Protein AF-A0A4C1Z6K6-F1 (afdb_monomer_lite)

pLDDT: mean 93.45, std 7.86, range [45.84, 98.5]

Radius of gyration: 16.09 Å; chains: 1; bounding box: 44×27×39 Å

Sequence (109 aa):
MGRQPDPKQVAGYEGRMINCLDLFETKWLSQGYLFLTGDNITVADLWAACEIEQPRMAGFDATLKYPNIAAWMQRVKAYFNPYYEEGHVIVNKIIKNNEEKQKQAKSKL

InterPro domains:
  IPR004046 Glutathione S-transferase, C-terminal [PF00043] (23-76)
  IPR010987 Glutathione S-transferase, C-terminal-like [PS50405] (1-109)
  IPR036282 Glutathione S-transferase, C-terminal domain superfamily [SSF47616] (3-84)
  IPR051369 Glutathione S-transferase Theta [PTHR43917] (1-106)

Secondary structure (DSSP, 8-state):
-PPPPPHHHHHHHHHHHHHHHHHIIIIIITTS-SBTTBSS--HHHHHHHHHHHGGGGGT--GGGT-HHHHHHHHHHHHHHTTHHHHHHHHHHHHHHHHHHHHHHHHTT-

Foldseek 3Di:
DDDDDDPVVVVVVVVVVVVVLVCCLVPQQVPPALARVHVDDDVVLVVVLVVQLQCVLVVDHSVVPRVSNVSSNVVSDVVPPPVSVVVCVVSVVSNVVVVVVVVVVVVVD

Organism: Eumeta variegata (NCBI:txid151549)

Structure (mmCIF, N/CA/C/O backbone):
data_AF-A0A4C1Z6K6-F1
#
_entry.id   AF-A0A4C1Z6K6-F1
#
loop_
_atom_site.group_PDB
_atom_site.id
_atom_site.type_symbol
_atom_site.label_atom_id
_atom_site.label_alt_id
_atom_site.label_comp_id
_atom_site.label_asym_id
_atom_site.label_entity_id
_atom_site.label_seq_id
_atom_site.pdbx_PDB_ins_code
_atom_site.Cartn_x
_atom_site.Cartn_y
_atom_site.Cartn_z
_atom_site.occupancy
_atom_site.B_iso_or_equiv
_atom_site.auth_seq_id
_atom_site.auth_comp_id
_atom_site.auth_asym_id
_atom_site.auth_atom_id
_atom_site.pdbx_PDB_model_num
ATOM 1 N N . MET A 1 1 ? -11.537 -16.466 24.463 1.00 45.84 1 MET A N 1
ATOM 2 C CA . MET A 1 1 ? -12.375 -15.314 24.056 1.00 45.84 1 MET A CA 1
ATOM 3 C C . MET A 1 1 ? -11.465 -14.132 23.774 1.00 45.84 1 MET A C 1
ATOM 5 O O . MET A 1 1 ? -10.551 -13.906 24.559 1.00 45.84 1 MET A O 1
ATOM 9 N N . GLY A 1 2 ? -11.666 -13.428 22.656 1.00 74.50 2 GLY A N 1
ATOM 10 C CA . GLY A 1 2 ? -10.900 -12.219 22.340 1.00 74.50 2 GLY A CA 1
ATOM 11 C C . GLY A 1 2 ? -11.268 -11.086 23.298 1.00 74.50 2 GLY A C 1
ATOM 12 O O . GLY A 1 2 ? -12.449 -10.879 23.574 1.00 74.50 2 GLY A O 1
ATOM 13 N N . ARG A 1 3 ? -10.268 -10.389 23.844 1.00 83.62 3 ARG A N 1
ATOM 14 C CA . ARG A 1 3 ? -10.486 -9.156 24.613 1.00 83.62 3 ARG A CA 1
ATOM 15 C C . ARG A 1 3 ? -10.725 -8.006 23.641 1.00 83.62 3 ARG A C 1
ATOM 17 O O . ARG A 1 3 ? -10.101 -7.973 22.583 1.00 83.62 3 ARG A O 1
ATOM 24 N N . GLN A 1 4 ? -11.609 -7.079 24.007 1.00 85.38 4 GLN A N 1
ATOM 25 C CA . GLN A 1 4 ? -11.775 -5.853 23.232 1.00 85.38 4 GLN A CA 1
ATOM 26 C C . GLN A 1 4 ? -10.464 -5.051 23.269 1.00 85.38 4 GLN A C 1
ATOM 28 O O . GLN A 1 4 ? -9.859 -4.956 24.343 1.00 85.38 4 GLN A O 1
ATOM 33 N N . PRO A 1 5 ? -10.002 -4.512 22.129 1.00 85.50 5 PRO A N 1
ATOM 34 C CA . PRO A 1 5 ? -8.814 -3.674 22.100 1.00 85.50 5 PRO A CA 1
ATOM 35 C C . PRO A 1 5 ? -9.009 -2.416 22.952 1.00 85.50 5 PRO A C 1
ATOM 37 O O . PRO A 1 5 ? -10.093 -1.836 22.981 1.00 85.50 5 PRO A O 1
ATOM 40 N N . ASP A 1 6 ? -7.946 -1.972 23.618 1.00 93.44 6 ASP A N 1
ATOM 41 C CA . ASP A 1 6 ? -7.920 -0.674 24.293 1.00 93.44 6 ASP A CA 1
ATOM 42 C C . ASP A 1 6 ? -8.063 0.456 23.250 1.00 93.44 6 ASP A C 1
ATOM 44 O O . ASP A 1 6 ? -7.220 0.544 22.347 1.00 93.44 6 ASP A O 1
ATOM 48 N N . PRO A 1 7 ? -9.076 1.341 23.359 1.00 94.12 7 PRO A N 1
ATOM 49 C CA . PRO A 1 7 ? -9.298 2.421 22.398 1.00 94.12 7 PRO A CA 1
ATOM 50 C C . PRO A 1 7 ? -8.070 3.307 22.171 1.00 94.12 7 PRO A C 1
ATOM 52 O O . PRO A 1 7 ? -7.811 3.729 21.044 1.00 94.12 7 PRO A O 1
ATOM 55 N N . LYS A 1 8 ? -7.269 3.554 23.218 1.00 94.94 8 LYS A N 1
ATOM 56 C CA . LYS A 1 8 ? -6.054 4.370 23.103 1.00 94.94 8 LYS A CA 1
ATOM 57 C C . LYS A 1 8 ? -5.005 3.690 22.223 1.00 94.94 8 LYS A C 1
ATOM 59 O O . LYS A 1 8 ? -4.303 4.360 21.467 1.00 94.94 8 LYS A O 1
ATOM 64 N N . GLN A 1 9 ? -4.899 2.366 22.310 1.00 94.56 9 GLN A N 1
ATOM 65 C CA . GLN A 1 9 ? -3.978 1.595 21.479 1.00 94.56 9 GLN A CA 1
ATOM 66 C C . GLN A 1 9 ? -4.453 1.555 20.029 1.00 94.56 9 GLN A C 1
ATOM 68 O O . GLN A 1 9 ? -3.633 1.768 19.140 1.00 94.56 9 GLN A O 1
ATOM 73 N N . VAL A 1 10 ? -5.756 1.359 19.789 1.00 94.62 10 VAL A N 1
ATOM 74 C CA . VAL A 1 10 ? -6.340 1.387 18.435 1.00 94.62 10 VAL A CA 1
ATOM 75 C C . VAL A 1 10 ? -6.045 2.716 17.747 1.00 94.62 10 VAL A C 1
ATOM 77 O O . VAL A 1 10 ? -5.459 2.709 16.668 1.00 94.62 10 VAL A O 1
ATOM 80 N N . ALA A 1 11 ? -6.330 3.842 18.408 1.00 95.56 11 ALA A N 1
ATOM 81 C CA . ALA A 1 11 ? -6.018 5.169 17.878 1.00 95.56 11 ALA A CA 1
ATOM 82 C C . ALA A 1 11 ? -4.513 5.349 17.595 1.00 95.56 11 ALA A C 1
ATOM 84 O O . ALA A 1 11 ? -4.123 5.932 16.585 1.00 95.56 11 ALA A O 1
ATOM 85 N N . GLY A 1 12 ? -3.645 4.807 18.458 1.00 97.38 12 GLY A N 1
ATOM 86 C CA . GLY A 1 12 ? -2.198 4.821 18.237 1.00 97.38 12 GLY A CA 1
ATOM 87 C C . GLY A 1 12 ? -1.743 3.981 17.035 1.00 97.38 12 GLY A C 1
ATOM 88 O O . GLY A 1 12 ? -0.827 4.387 16.318 1.00 97.38 12 GLY A O 1
ATOM 89 N N . TYR A 1 13 ? -2.354 2.817 16.797 1.00 95.88 13 TYR A N 1
ATOM 90 C CA . TYR A 1 13 ? -2.083 1.993 15.613 1.00 95.88 13 TYR A CA 1
ATOM 91 C C . TYR A 1 13 ? -2.582 2.660 14.335 1.00 95.88 13 TYR A C 1
ATOM 93 O O . TYR A 1 13 ? -1.836 2.713 13.361 1.00 95.88 13 TYR A O 1
ATOM 101 N N . GLU A 1 14 ? -3.789 3.218 14.364 1.00 96.06 14 GLU A N 1
ATOM 102 C CA . GLU A 1 14 ? -4.367 3.945 13.237 1.00 96.06 14 GLU A CA 1
ATOM 103 C C . GLU A 1 14 ? -3.500 5.146 12.846 1.00 96.06 14 GLU A C 1
ATOM 105 O O . GLU A 1 14 ? -3.140 5.287 11.680 1.00 96.06 14 GLU A O 1
ATOM 110 N N . GLY A 1 15 ? -3.057 5.953 13.817 1.00 97.62 15 GLY A N 1
ATOM 111 C CA . GLY A 1 15 ? -2.164 7.082 13.548 1.00 97.62 15 GLY A CA 1
ATOM 112 C C . GLY A 1 15 ? -0.842 6.660 12.897 1.00 97.62 15 GLY A C 1
ATOM 113 O O . GLY A 1 15 ? -0.382 7.300 11.953 1.00 97.62 15 GLY A O 1
ATOM 114 N N . ARG A 1 16 ? -0.239 5.549 13.343 1.00 97.75 16 ARG A N 1
ATOM 115 C CA . ARG A 1 16 ? 0.974 5.005 12.705 1.00 97.75 16 ARG A CA 1
ATOM 116 C C . ARG A 1 16 ? 0.709 4.513 11.286 1.00 97.75 16 ARG A C 1
ATOM 118 O O . ARG A 1 16 ? 1.509 4.800 10.404 1.00 97.75 16 ARG A O 1
ATOM 125 N N . MET A 1 17 ? -0.399 3.808 11.072 1.00 97.44 17 MET A N 1
ATOM 126 C CA . MET A 1 17 ? -0.806 3.335 9.750 1.00 97.44 17 MET A CA 1
ATOM 127 C C . MET A 1 17 ? -0.990 4.510 8.783 1.00 97.44 17 MET A C 1
ATOM 129 O O . MET A 1 17 ? -0.427 4.488 7.693 1.00 97.44 17 MET A O 1
ATOM 133 N N . ILE A 1 18 ? -1.701 5.562 9.198 1.00 97.81 18 ILE A N 1
ATOM 134 C CA . ILE A 1 18 ? -1.903 6.773 8.392 1.00 97.81 18 ILE A CA 1
ATOM 135 C C . ILE A 1 18 ? -0.563 7.433 8.056 1.00 97.81 18 ILE A C 1
ATOM 137 O O . ILE A 1 18 ? -0.314 7.719 6.890 1.00 97.81 18 ILE A O 1
ATOM 141 N N . ASN A 1 19 ? 0.337 7.593 9.032 1.00 98.25 19 ASN A N 1
ATOM 142 C CA . ASN A 1 19 ? 1.667 8.157 8.779 1.00 98.25 19 ASN A CA 1
ATOM 143 C C . ASN A 1 19 ? 2.475 7.314 7.774 1.00 98.25 19 ASN A C 1
ATOM 145 O O . ASN A 1 19 ? 3.169 7.864 6.919 1.00 98.25 19 ASN A O 1
ATOM 149 N N . CYS A 1 20 ? 2.392 5.982 7.853 1.00 97.94 20 CYS A N 1
ATOM 150 C CA . CYS A 1 20 ? 3.028 5.092 6.882 1.00 97.94 20 CYS A CA 1
ATOM 151 C C . CYS A 1 20 ? 2.440 5.271 5.478 1.00 97.94 20 CYS A C 1
ATOM 153 O O . CYS A 1 20 ? 3.206 5.349 4.521 1.00 97.94 20 CYS A O 1
ATOM 155 N N . LEU A 1 21 ? 1.116 5.382 5.350 1.00 98.12 21 LEU A N 1
ATOM 156 C CA . LEU A 1 21 ? 0.446 5.613 4.066 1.00 98.12 21 LEU A CA 1
ATOM 157 C C . LEU A 1 21 ? 0.781 6.989 3.483 1.00 98.12 21 LEU A C 1
ATOM 159 O O . LEU A 1 21 ? 1.034 7.086 2.287 1.00 98.12 21 LEU A O 1
ATOM 163 N N . ASP A 1 22 ? 0.868 8.030 4.315 1.00 98.25 22 ASP A N 1
ATOM 164 C CA . ASP A 1 22 ? 1.289 9.367 3.887 1.00 98.25 22 ASP A CA 1
ATOM 165 C C . ASP A 1 22 ? 2.718 9.334 3.313 1.00 98.25 22 ASP A C 1
ATOM 167 O O . ASP A 1 22 ? 2.991 9.915 2.259 1.00 98.25 22 ASP A O 1
ATOM 171 N N . LEU A 1 23 ? 3.643 8.620 3.965 1.00 98.00 23 LEU A N 1
ATOM 172 C CA . LEU A 1 23 ? 5.002 8.424 3.449 1.00 98.00 23 LEU A CA 1
ATOM 173 C C . LEU A 1 23 ? 5.015 7.568 2.181 1.00 98.00 23 LEU A C 1
ATOM 175 O O . LEU A 1 23 ? 5.757 7.871 1.251 1.00 98.00 23 LEU A O 1
ATOM 179 N N . PHE A 1 24 ? 4.207 6.514 2.124 1.00 98.00 24 PHE A N 1
ATOM 180 C CA . PHE A 1 24 ? 4.103 5.645 0.956 1.00 98.00 24 PHE A CA 1
ATOM 181 C C . PHE A 1 24 ? 3.611 6.414 -0.276 1.00 98.00 24 PHE A C 1
ATOM 183 O O . PHE A 1 24 ? 4.269 6.406 -1.316 1.00 98.00 24 PHE A O 1
ATOM 190 N N . GLU A 1 25 ? 2.540 7.188 -0.122 1.00 97.81 25 GLU A N 1
ATOM 191 C CA . GLU A 1 25 ? 2.010 8.081 -1.151 1.00 97.81 25 GLU A CA 1
ATOM 192 C C . GLU A 1 25 ? 3.066 9.101 -1.601 1.00 97.81 25 GLU A C 1
ATOM 194 O O . GLU A 1 25 ? 3.367 9.212 -2.787 1.00 97.81 25 GLU A O 1
ATOM 199 N N . THR A 1 26 ? 3.651 9.846 -0.657 1.00 96.94 26 THR A N 1
ATOM 200 C CA . THR A 1 26 ? 4.432 11.054 -0.976 1.00 96.94 26 THR A CA 1
ATOM 201 C C . THR A 1 26 ? 5.913 10.815 -1.237 1.00 96.94 26 THR A C 1
ATOM 203 O O . THR A 1 26 ? 6.557 11.654 -1.867 1.00 96.94 26 THR A O 1
ATOM 206 N N . LYS A 1 27 ? 6.488 9.720 -0.732 1.00 96.25 27 LYS A N 1
ATOM 207 C CA . LYS A 1 27 ? 7.923 9.422 -0.857 1.00 96.25 27 LYS A CA 1
ATOM 208 C C . LYS A 1 27 ? 8.208 8.231 -1.748 1.00 96.25 27 LYS A C 1
ATOM 210 O O . LYS A 1 27 ? 9.245 8.252 -2.399 1.00 96.25 27 LYS A O 1
ATOM 215 N N . TRP A 1 28 ? 7.330 7.235 -1.797 1.00 96.00 28 TRP A N 1
ATOM 216 C CA . TRP A 1 28 ? 7.567 6.044 -2.611 1.00 96.00 28 TRP A CA 1
ATOM 217 C C . TRP A 1 28 ? 6.885 6.148 -3.972 1.00 96.00 28 TRP A C 1
ATOM 219 O O . TRP A 1 28 ? 7.537 5.948 -4.991 1.00 96.00 28 TRP A O 1
ATOM 229 N N . LEU A 1 29 ? 5.609 6.538 -4.007 1.00 97.06 29 LEU A N 1
ATOM 230 C CA . LEU A 1 29 ? 4.835 6.563 -5.251 1.00 97.06 29 LEU A CA 1
ATOM 231 C C . LEU A 1 29 ? 4.889 7.901 -6.007 1.00 97.06 29 LEU A C 1
ATOM 233 O O . LEU A 1 29 ? 4.751 7.914 -7.227 1.00 97.06 29 LEU A O 1
ATOM 237 N N . SER A 1 30 ? 5.173 9.022 -5.338 1.00 93.81 30 SER A N 1
ATOM 238 C CA . SER A 1 30 ? 5.332 10.342 -5.985 1.00 93.81 30 SER A CA 1
ATOM 239 C C . SER A 1 30 ? 6.689 10.566 -6.677 1.00 93.81 30 SER A C 1
ATOM 241 O O . SER A 1 30 ? 7.102 11.708 -6.864 1.00 93.81 30 SER A O 1
ATOM 243 N N . GLN A 1 31 ? 7.408 9.505 -7.051 1.00 91.56 31 GLN A N 1
ATOM 244 C CA . GLN A 1 31 ? 8.732 9.603 -7.690 1.00 91.56 31 GLN A CA 1
ATOM 245 C C . GLN A 1 31 ? 8.674 9.675 -9.227 1.00 91.56 31 GLN A C 1
ATOM 247 O O . GLN A 1 31 ? 9.708 9.781 -9.876 1.00 91.56 31 GLN A O 1
ATOM 252 N N . GLY A 1 32 ? 7.474 9.624 -9.818 1.00 92.00 32 GLY A N 1
ATOM 253 C CA . GLY A 1 32 ? 7.278 9.660 -11.274 1.00 92.00 32 GLY A CA 1
ATOM 254 C C . GLY A 1 32 ? 7.428 8.305 -11.974 1.00 92.00 32 GLY A C 1
ATOM 255 O O . GLY A 1 32 ? 7.299 8.246 -13.192 1.00 92.00 32 GLY A O 1
ATOM 256 N N . TYR A 1 33 ? 7.653 7.232 -11.213 1.00 95.50 33 TYR A N 1
ATOM 257 C CA . TYR A 1 33 ? 7.721 5.861 -11.715 1.00 95.50 33 TYR A CA 1
ATOM 258 C C . TYR A 1 33 ? 6.363 5.157 -11.662 1.00 95.50 33 TYR A C 1
ATOM 260 O O . TYR A 1 33 ? 5.476 5.520 -10.884 1.00 95.50 33 TYR A O 1
ATOM 268 N N . LEU A 1 34 ? 6.206 4.105 -12.466 1.00 96.81 34 LEU A N 1
ATOM 269 C CA . LEU A 1 34 ? 4.978 3.302 -12.471 1.00 96.81 34 LEU A CA 1
ATOM 270 C C . LEU A 1 34 ? 4.820 2.410 -11.222 1.00 96.81 34 LEU A C 1
ATOM 272 O O . LEU A 1 34 ? 3.680 2.192 -10.788 1.00 96.81 34 LEU A O 1
ATOM 276 N N . PHE A 1 35 ? 5.928 1.919 -10.657 1.00 98.19 35 PHE A N 1
ATOM 277 C CA . PHE A 1 35 ? 6.004 0.977 -9.530 1.00 98.19 35 PHE A CA 1
ATOM 278 C C . PHE A 1 35 ? 7.005 1.446 -8.461 1.00 98.19 35 PHE A C 1
ATOM 280 O O . PHE A 1 35 ? 7.683 2.461 -8.625 1.00 98.19 35 PHE A O 1
ATOM 287 N N . LEU A 1 36 ? 7.105 0.717 -7.344 1.00 97.06 36 LEU A N 1
ATOM 288 C CA . LEU A 1 36 ? 7.867 1.154 -6.166 1.00 97.06 36 LEU A CA 1
ATOM 289 C C . LEU A 1 36 ? 9.361 1.354 -6.413 1.00 97.06 36 LEU A C 1
ATOM 291 O O . LEU A 1 36 ? 9.980 2.210 -5.785 1.00 97.06 36 LEU A O 1
ATOM 295 N N . THR A 1 37 ? 9.948 0.550 -7.294 1.00 95.69 37 THR A N 1
ATOM 296 C CA . THR A 1 37 ? 11.396 0.546 -7.544 1.00 95.69 37 THR A CA 1
ATOM 297 C C . THR A 1 37 ? 11.751 0.973 -8.968 1.00 95.69 37 THR A C 1
ATOM 299 O O . THR A 1 37 ? 12.853 0.681 -9.430 1.00 95.69 37 THR A O 1
ATOM 302 N N . GLY A 1 38 ? 10.830 1.624 -9.685 1.00 96.31 38 GLY A N 1
ATOM 303 C CA . GLY A 1 38 ? 11.004 2.047 -11.078 1.00 96.31 38 GLY A CA 1
ATOM 304 C C . GLY A 1 38 ? 9.807 1.681 -11.954 1.00 96.31 38 GLY A C 1
ATOM 305 O O . GLY A 1 38 ? 8.712 1.432 -11.460 1.00 96.31 38 GLY A O 1
ATOM 306 N N . ASP A 1 39 ? 10.008 1.629 -13.269 1.00 97.38 39 ASP A N 1
ATOM 307 C CA . ASP A 1 39 ? 8.916 1.356 -14.220 1.00 97.38 39 ASP A CA 1
ATOM 308 C C . ASP A 1 39 ? 8.625 -0.133 -14.430 1.00 97.38 39 ASP A C 1
ATOM 310 O O . ASP A 1 39 ? 7.632 -0.491 -15.062 1.00 97.38 39 ASP A O 1
ATOM 314 N N . ASN A 1 40 ? 9.455 -1.005 -13.857 1.00 97.44 40 ASN A N 1
ATOM 315 C CA . ASN A 1 40 ? 9.243 -2.446 -13.859 1.00 97.44 40 ASN A CA 1
ATOM 316 C C . ASN A 1 40 ? 8.709 -2.905 -12.505 1.00 97.44 40 ASN A C 1
ATOM 318 O O . ASN A 1 40 ? 9.242 -2.532 -11.459 1.00 97.44 40 ASN A O 1
ATOM 322 N N . ILE A 1 41 ? 7.690 -3.757 -12.547 1.00 98.06 41 ILE A N 1
ATOM 323 C CA . ILE A 1 41 ? 7.090 -4.335 -11.351 1.00 98.06 41 ILE A CA 1
ATOM 324 C C . ILE A 1 41 ? 8.033 -5.343 -10.691 1.00 98.06 41 ILE A C 1
ATOM 326 O O . ILE A 1 41 ? 8.738 -6.099 -11.365 1.00 98.06 41 ILE A O 1
ATOM 330 N N . THR A 1 42 ? 8.027 -5.382 -9.361 1.00 98.06 42 THR A N 1
ATOM 331 C CA . THR A 1 42 ? 8.832 -6.319 -8.572 1.00 98.06 42 THR A CA 1
ATOM 332 C C . THR A 1 42 ? 8.006 -6.990 -7.478 1.00 98.06 42 THR A C 1
ATOM 334 O O . THR A 1 42 ? 6.834 -6.680 -7.260 1.00 98.06 42 THR A O 1
ATOM 337 N N . VAL A 1 43 ? 8.627 -7.914 -6.737 1.00 97.19 43 VAL A N 1
ATOM 338 C CA . VAL A 1 43 ? 7.985 -8.542 -5.570 1.00 97.19 43 VAL A CA 1
ATOM 339 C C . VAL A 1 43 ? 7.651 -7.522 -4.475 1.00 97.19 43 VAL A C 1
ATOM 341 O O . VAL A 1 43 ? 6.727 -7.752 -3.700 1.00 97.19 43 VAL A O 1
ATOM 344 N N . ALA A 1 44 ? 8.367 -6.389 -4.428 1.00 97.94 44 ALA A N 1
ATOM 345 C CA . ALA A 1 44 ? 8.102 -5.325 -3.466 1.00 97.94 44 ALA A CA 1
ATOM 346 C C . ALA A 1 44 ? 6.697 -4.743 -3.663 1.00 97.94 44 ALA A C 1
ATOM 348 O O . ALA A 1 44 ? 6.005 -4.470 -2.683 1.00 97.94 44 ALA A O 1
ATOM 349 N N . ASP A 1 45 ? 6.253 -4.618 -4.918 1.00 98.44 45 ASP A N 1
ATOM 350 C CA . ASP A 1 45 ? 4.920 -4.120 -5.240 1.00 98.44 45 ASP A CA 1
ATOM 351 C C . ASP A 1 45 ? 3.827 -5.071 -4.751 1.00 98.44 45 ASP A C 1
ATOM 353 O O . ASP A 1 45 ? 2.847 -4.640 -4.146 1.00 98.44 45 ASP A O 1
ATOM 357 N N . LEU A 1 46 ? 4.025 -6.376 -4.961 1.00 97.94 46 LEU A N 1
ATOM 358 C CA . LEU A 1 46 ? 3.088 -7.398 -4.506 1.00 97.94 46 LEU A CA 1
ATOM 359 C C . LEU A 1 46 ? 2.956 -7.395 -2.979 1.00 97.94 46 LEU A C 1
ATOM 361 O O . LEU A 1 46 ? 1.841 -7.381 -2.462 1.00 97.94 46 LEU A O 1
ATOM 365 N N . TRP A 1 47 ? 4.077 -7.381 -2.253 1.00 97.06 47 TRP A N 1
ATOM 366 C CA . TRP A 1 47 ? 4.063 -7.383 -0.789 1.00 97.06 47 TRP A CA 1
ATOM 367 C C . TRP A 1 47 ? 3.405 -6.132 -0.221 1.00 97.06 47 TRP A C 1
ATOM 369 O O . TRP A 1 47 ? 2.520 -6.242 0.624 1.00 97.06 47 TRP A O 1
ATOM 379 N N . ALA A 1 48 ? 3.779 -4.953 -0.718 1.00 97.56 48 ALA A N 1
ATOM 380 C CA . ALA A 1 48 ? 3.180 -3.706 -0.262 1.00 97.56 48 ALA A CA 1
ATOM 381 C C . ALA A 1 48 ? 1.669 -3.660 -0.543 1.00 97.56 48 ALA A C 1
ATOM 383 O O . ALA A 1 48 ? 0.902 -3.174 0.287 1.00 97.56 48 ALA A O 1
ATOM 384 N N . ALA A 1 49 ? 1.225 -4.194 -1.686 1.00 97.62 49 ALA A N 1
ATOM 385 C CA . ALA A 1 49 ? -0.189 -4.216 -2.033 1.00 97.62 49 ALA A CA 1
ATOM 386 C C . ALA A 1 49 ? -0.983 -5.098 -1.062 1.00 97.62 49 ALA A C 1
ATOM 388 O O . ALA A 1 49 ? -2.036 -4.678 -0.589 1.00 97.62 49 ALA A O 1
ATOM 389 N N . CYS A 1 50 ? -0.456 -6.271 -0.699 1.00 96.50 50 CYS A N 1
ATOM 390 C CA . CYS A 1 50 ? -1.073 -7.142 0.304 1.00 96.50 50 CYS A CA 1
ATOM 391 C C . CYS A 1 50 ? -1.220 -6.452 1.671 1.00 96.50 50 CYS A C 1
ATOM 393 O O . CYS A 1 50 ? -2.247 -6.614 2.328 1.00 96.50 50 CYS A O 1
ATOM 395 N N . GLU A 1 51 ? -0.228 -5.667 2.102 1.00 96.06 51 GLU A N 1
ATOM 396 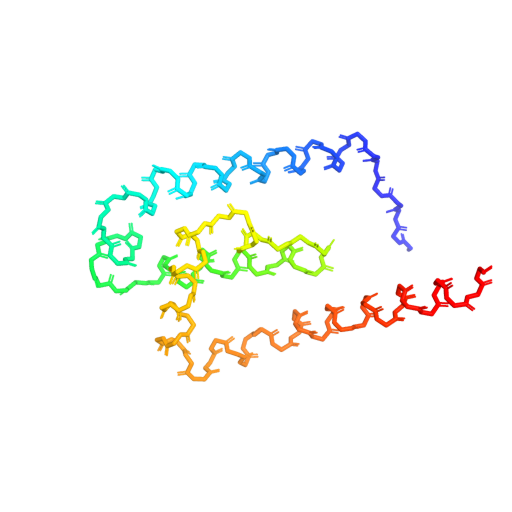C CA . GLU A 1 51 ? -0.304 -4.919 3.367 1.00 96.06 51 GLU A CA 1
ATOM 397 C C . GLU A 1 51 ? -1.378 -3.819 3.330 1.00 96.06 51 GLU A C 1
ATOM 399 O O . GLU A 1 51 ? -2.052 -3.580 4.330 1.00 96.06 51 GLU A O 1
ATOM 404 N N . ILE A 1 52 ? -1.599 -3.182 2.175 1.00 96.25 52 ILE A N 1
ATOM 405 C CA . ILE A 1 52 ? -2.637 -2.150 1.996 1.00 96.25 52 ILE A CA 1
ATOM 406 C C . ILE A 1 52 ? -4.046 -2.757 1.882 1.00 96.25 52 ILE A C 1
ATOM 408 O O . ILE A 1 52 ? -5.027 -2.121 2.272 1.00 96.25 52 ILE A O 1
ATOM 412 N N . GLU A 1 53 ? -4.171 -3.991 1.395 1.00 94.56 53 GLU A N 1
ATOM 413 C CA . GLU A 1 53 ? -5.450 -4.706 1.312 1.00 94.56 53 GLU A CA 1
ATOM 414 C C . GLU A 1 53 ? -5.999 -5.112 2.688 1.00 94.56 53 GLU A C 1
ATOM 416 O O . GLU A 1 53 ? -7.209 -5.066 2.918 1.00 94.56 53 GLU A O 1
ATOM 421 N N . GLN A 1 54 ? -5.136 -5.495 3.633 1.00 93.25 54 GLN A N 1
ATOM 422 C CA . GLN A 1 54 ? -5.564 -6.032 4.930 1.00 93.25 54 GLN A CA 1
ATOM 423 C C . GLN A 1 54 ? -6.421 -5.059 5.772 1.00 93.25 54 GLN A C 1
ATOM 425 O O . GLN A 1 54 ? -7.454 -5.500 6.294 1.00 93.25 54 GLN A O 1
ATOM 430 N N . PRO A 1 55 ? -6.090 -3.752 5.891 1.00 94.31 55 PRO A N 1
ATOM 431 C CA . PRO A 1 55 ? -6.922 -2.773 6.596 1.00 94.31 55 PRO A CA 1
ATOM 432 C C . PRO A 1 55 ? -8.366 -2.663 6.092 1.00 94.31 55 PRO A C 1
ATOM 434 O O . PRO A 1 55 ? -9.251 -2.300 6.874 1.00 94.31 55 PRO A O 1
ATOM 437 N N . ARG A 1 56 ? -8.661 -3.057 4.843 1.00 94.31 56 ARG A N 1
ATOM 438 C CA . ARG A 1 56 ? -10.041 -3.071 4.322 1.00 94.31 56 ARG A CA 1
ATOM 439 C C . ARG A 1 56 ? -10.951 -3.982 5.137 1.00 94.31 56 ARG A C 1
ATOM 441 O O . ARG A 1 56 ? -12.129 -3.675 5.299 1.00 94.31 56 ARG A O 1
ATOM 448 N N . MET A 1 57 ? -10.420 -5.058 5.726 1.00 91.50 57 MET A N 1
ATOM 449 C CA . MET A 1 57 ? -11.183 -5.929 6.633 1.00 91.50 57 MET A CA 1
ATOM 450 C C . MET A 1 57 ? -11.715 -5.184 7.864 1.00 91.50 57 MET A C 1
ATOM 452 O O . MET A 1 57 ? -12.749 -5.571 8.411 1.00 91.50 57 MET A O 1
ATOM 456 N N . ALA A 1 58 ? -11.032 -4.115 8.283 1.00 90.94 58 ALA A N 1
ATOM 457 C CA . ALA A 1 58 ? -11.442 -3.221 9.362 1.00 90.94 58 ALA A CA 1
ATOM 458 C C . ALA A 1 58 ? -12.252 -2.004 8.865 1.00 90.94 58 ALA A C 1
ATOM 460 O O . ALA A 1 58 ? -12.573 -1.123 9.656 1.00 90.94 58 ALA A O 1
ATOM 461 N N . GLY A 1 59 ? -12.606 -1.957 7.576 1.00 91.38 59 GLY A N 1
ATOM 462 C CA . GLY A 1 59 ? -13.342 -0.850 6.964 1.00 91.38 59 GLY A CA 1
ATOM 463 C C . GLY A 1 59 ? -12.474 0.348 6.577 1.00 91.38 59 GLY A C 1
ATOM 464 O O . GLY A 1 59 ? -13.019 1.408 6.284 1.00 91.38 59 GLY A O 1
ATOM 465 N N . PHE A 1 60 ? -11.146 0.201 6.572 1.00 94.38 60 PHE A N 1
ATOM 466 C CA . PHE A 1 60 ? -10.232 1.251 6.136 1.00 94.38 60 PHE A CA 1
ATOM 467 C C . PHE A 1 60 ? -9.785 1.004 4.693 1.00 94.38 60 PHE A C 1
ATOM 469 O O . PHE A 1 60 ? -9.074 0.041 4.415 1.00 94.38 60 PHE A O 1
ATOM 476 N N . ASP A 1 61 ? -10.179 1.887 3.776 1.00 95.12 61 ASP A N 1
ATOM 477 C CA . ASP A 1 61 ? -9.760 1.839 2.374 1.00 95.12 61 ASP A CA 1
ATOM 478 C C . ASP A 1 61 ? -8.839 3.022 2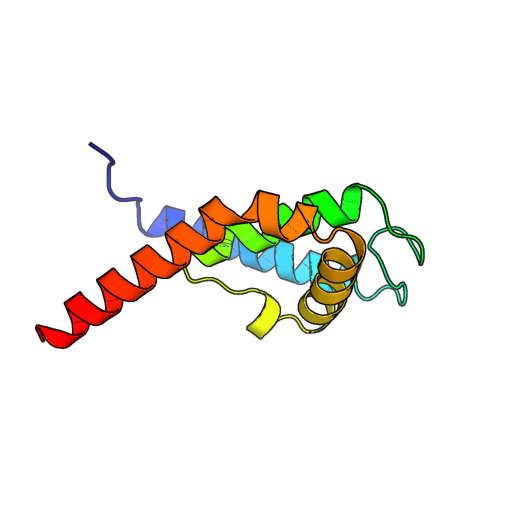.050 1.00 95.12 61 ASP A C 1
ATOM 480 O O . ASP A 1 61 ? -9.276 4.169 1.930 1.00 95.12 61 ASP A O 1
ATOM 484 N N . ALA A 1 62 ? -7.545 2.728 1.894 1.00 96.12 62 ALA A N 1
ATOM 485 C CA . ALA A 1 62 ? -6.535 3.723 1.551 1.00 96.12 62 ALA A CA 1
ATOM 486 C C . ALA A 1 62 ? -6.793 4.376 0.180 1.00 96.12 62 ALA A C 1
ATOM 488 O O . ALA A 1 62 ? -6.483 5.553 -0.015 1.00 96.12 62 ALA A O 1
ATOM 489 N N . THR A 1 63 ? -7.396 3.654 -0.767 1.00 96.50 63 THR A N 1
ATOM 490 C CA . THR A 1 63 ? -7.583 4.138 -2.144 1.00 96.50 63 THR A CA 1
ATOM 491 C C . THR A 1 63 ? -8.551 5.319 -2.234 1.00 96.50 63 THR A C 1
ATOM 493 O O . THR A 1 63 ? -8.497 6.081 -3.195 1.00 96.50 63 THR A O 1
ATOM 496 N N . LEU A 1 64 ? -9.384 5.528 -1.208 1.00 96.31 64 LEU A N 1
ATOM 497 C CA . LEU A 1 64 ? -10.308 6.661 -1.127 1.00 96.31 64 LEU A CA 1
ATOM 498 C C . LEU A 1 64 ? -9.609 7.994 -0.826 1.00 96.31 64 LEU A C 1
ATOM 500 O O . LEU A 1 64 ? -10.138 9.050 -1.167 1.00 96.31 64 LEU A O 1
ATOM 504 N N . LYS A 1 65 ? -8.445 7.958 -0.166 1.00 96.88 65 LYS A N 1
ATOM 505 C CA . LYS A 1 65 ? -7.699 9.157 0.256 1.00 96.88 65 LYS A CA 1
ATOM 506 C C . LYS A 1 65 ? -6.433 9.387 -0.571 1.00 96.88 65 LYS A C 1
ATOM 508 O O . LYS A 1 65 ? -6.027 10.533 -0.743 1.00 96.88 65 LYS A O 1
ATOM 513 N N . TYR A 1 66 ? -5.811 8.317 -1.057 1.00 97.81 66 TYR A N 1
ATOM 514 C CA . TYR A 1 66 ? -4.465 8.343 -1.621 1.00 97.81 66 TYR A CA 1
ATOM 515 C C . TYR A 1 66 ? -4.484 8.006 -3.124 1.00 97.81 66 TYR A C 1
ATOM 517 O O . TYR A 1 66 ? -4.540 6.826 -3.486 1.00 97.81 66 TYR A O 1
ATOM 525 N N . PRO A 1 67 ? -4.491 9.013 -4.020 1.00 97.31 67 PRO A N 1
ATOM 526 C CA . PRO A 1 67 ? -4.648 8.789 -5.456 1.00 97.31 67 PRO A CA 1
ATOM 527 C C . PRO A 1 67 ? -3.482 8.025 -6.100 1.00 97.31 67 PRO A C 1
ATOM 529 O O . PRO A 1 67 ? -3.732 7.206 -6.990 1.00 9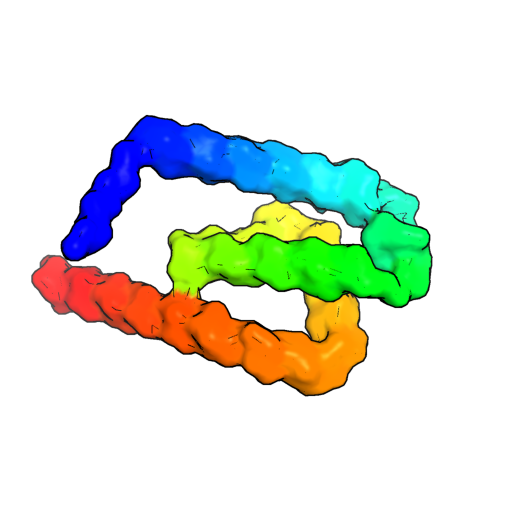7.31 67 PRO A O 1
ATOM 532 N N . ASN A 1 68 ? -2.230 8.221 -5.665 1.00 97.81 68 ASN A N 1
ATOM 533 C CA . ASN A 1 68 ? -1.105 7.464 -6.222 1.00 97.81 68 ASN A CA 1
ATOM 534 C C . ASN A 1 68 ? -1.169 6.003 -5.781 1.00 97.81 68 ASN A C 1
ATOM 536 O O . ASN A 1 68 ? -0.992 5.124 -6.624 1.00 97.81 68 ASN A O 1
ATOM 540 N N . ILE A 1 69 ? -1.504 5.730 -4.512 1.00 98.38 69 ILE A N 1
ATOM 541 C CA . ILE A 1 69 ? -1.812 4.374 -4.032 1.00 98.38 69 ILE A CA 1
ATOM 542 C C . ILE A 1 69 ? -2.921 3.750 -4.878 1.00 98.38 69 ILE A C 1
ATOM 544 O O . ILE A 1 69 ? -2.762 2.621 -5.337 1.00 98.38 69 ILE A O 1
ATOM 548 N N . ALA A 1 70 ? -4.024 4.462 -5.124 1.00 98.12 70 ALA A N 1
ATOM 549 C CA . ALA A 1 70 ? -5.139 3.939 -5.911 1.00 98.12 70 ALA A CA 1
ATOM 550 C C . ALA A 1 70 ? -4.702 3.541 -7.333 1.00 98.12 70 ALA A C 1
ATOM 552 O O . ALA A 1 70 ? -4.982 2.427 -7.782 1.00 98.12 70 ALA A O 1
ATOM 553 N N . ALA A 1 71 ? -3.967 4.417 -8.023 1.00 97.88 71 ALA A N 1
ATOM 554 C CA . ALA A 1 71 ? -3.481 4.160 -9.376 1.00 97.88 71 ALA A CA 1
ATOM 555 C C . ALA A 1 71 ? -2.435 3.031 -9.423 1.00 97.88 71 ALA A C 1
ATOM 557 O O . ALA A 1 71 ? -2.470 2.184 -10.317 1.00 97.88 71 ALA A O 1
ATOM 558 N N . TRP A 1 72 ? -1.508 3.001 -8.464 1.00 98.50 72 TRP A N 1
ATOM 559 C CA . TRP A 1 72 ? -0.491 1.955 -8.350 1.00 98.50 72 TRP A CA 1
ATOM 560 C C . TRP A 1 72 ? -1.117 0.588 -8.048 1.00 98.50 72 TRP A C 1
ATOM 562 O O . TRP A 1 72 ? -0.833 -0.373 -8.761 1.00 98.50 72 TRP A O 1
ATOM 572 N N . MET A 1 73 ? -2.060 0.508 -7.104 1.00 98.00 73 MET A N 1
ATOM 573 C CA . MET A 1 73 ? -2.784 -0.728 -6.775 1.00 98.00 73 MET A CA 1
ATOM 574 C C . MET A 1 73 ? -3.500 -1.322 -7.991 1.00 98.00 73 MET A C 1
ATOM 576 O O . MET A 1 73 ? -3.485 -2.537 -8.174 1.00 98.00 73 MET A O 1
ATOM 580 N N . GLN A 1 74 ? -4.099 -0.491 -8.851 1.00 98.00 74 GLN A N 1
ATOM 581 C CA . GLN A 1 74 ? -4.726 -0.971 -10.088 1.00 98.00 74 GLN A CA 1
ATOM 582 C C . GLN A 1 74 ? -3.715 -1.660 -11.015 1.00 98.00 74 GLN A C 1
ATOM 584 O O . GLN A 1 74 ? -4.013 -2.730 -11.546 1.00 98.00 74 GLN A O 1
ATOM 589 N N . ARG A 1 75 ? -2.509 -1.095 -11.172 1.00 98.25 75 ARG A N 1
ATOM 590 C CA . ARG A 1 75 ? -1.440 -1.697 -11.988 1.00 98.25 75 ARG A CA 1
ATOM 591 C C . ARG A 1 75 ? -0.944 -3.013 -11.393 1.00 98.25 75 ARG A C 1
ATOM 593 O O . ARG A 1 75 ? -0.807 -3.989 -12.125 1.00 98.25 75 ARG A O 1
ATOM 600 N N . VAL A 1 76 ? -0.727 -3.056 -10.077 1.00 98.31 76 VAL A N 1
ATOM 601 C CA . VAL A 1 76 ? -0.274 -4.270 -9.375 1.00 98.31 76 VAL A CA 1
ATOM 602 C C . VAL A 1 76 ? -1.297 -5.398 -9.521 1.00 98.31 76 VAL A C 1
ATOM 604 O O . VAL A 1 76 ? -0.940 -6.503 -9.928 1.00 98.31 76 VAL A O 1
ATOM 607 N N . LYS A 1 77 ? -2.581 -5.110 -9.280 1.00 97.31 77 LYS A N 1
ATOM 608 C CA . LYS A 1 77 ? -3.680 -6.073 -9.456 1.00 97.31 77 LYS A CA 1
ATOM 609 C C . LYS A 1 77 ? -3.761 -6.599 -10.882 1.00 97.31 77 LYS A C 1
ATOM 611 O O . LYS A 1 77 ? -3.856 -7.804 -11.085 1.00 97.31 77 LYS A O 1
ATOM 616 N N . ALA A 1 78 ? -3.711 -5.700 -11.864 1.00 98.06 78 ALA A N 1
ATOM 617 C CA . ALA A 1 78 ? -3.783 -6.074 -13.271 1.00 98.06 78 ALA A CA 1
ATOM 618 C C . ALA A 1 78 ? -2.636 -7.010 -13.676 1.00 98.06 78 ALA A C 1
ATOM 620 O O . ALA A 1 78 ? -2.871 -7.966 -14.408 1.00 98.06 78 ALA A O 1
ATOM 621 N N . TYR A 1 79 ? -1.423 -6.767 -13.172 1.00 98.12 79 TYR A N 1
ATOM 622 C CA . TYR A 1 79 ? -0.252 -7.579 -13.496 1.00 98.12 79 TYR A CA 1
ATOM 623 C C . TYR A 1 79 ? -0.281 -8.972 -12.849 1.00 98.12 79 TYR A C 1
ATOM 625 O O . TYR A 1 79 ? 0.042 -9.957 -13.505 1.00 98.12 79 TYR A O 1
ATOM 633 N N . PHE A 1 80 ? -0.654 -9.070 -11.568 1.00 97.62 80 PHE A N 1
ATOM 634 C CA . PHE A 1 80 ? -0.601 -10.334 -10.815 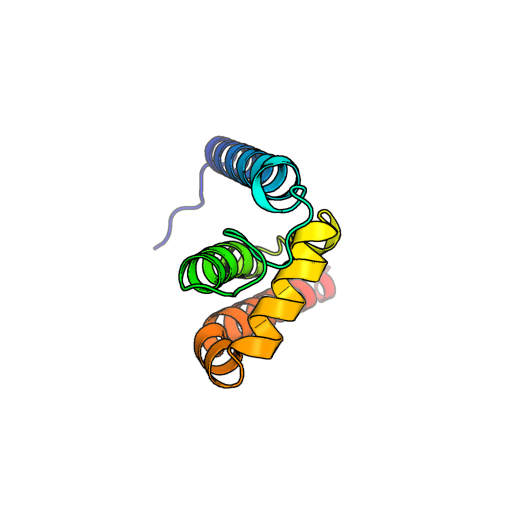1.00 97.62 80 PHE A CA 1
ATOM 635 C C . PHE A 1 80 ? -1.888 -11.167 -10.878 1.00 97.62 80 PHE A C 1
ATOM 637 O O . PHE A 1 80 ? -1.954 -12.250 -10.288 1.00 97.62 80 PHE A O 1
ATOM 644 N N . ASN A 1 81 ? -2.921 -10.698 -11.574 1.00 96.25 81 ASN A N 1
ATOM 645 C CA . ASN A 1 81 ? -4.121 -11.496 -11.795 1.00 96.25 81 ASN A CA 1
ATOM 646 C C . ASN A 1 81 ? -3.838 -12.707 -12.706 1.00 96.25 81 ASN A C 1
ATOM 648 O O . ASN A 1 81 ? -3.046 -12.602 -13.642 1.00 96.25 81 ASN A O 1
ATOM 652 N N . PRO A 1 82 ? -4.483 -13.865 -12.454 1.00 96.81 82 PRO A N 1
ATOM 653 C CA . PRO A 1 82 ? -5.596 -14.083 -11.516 1.00 96.81 82 PRO A CA 1
ATOM 654 C C . PRO A 1 82 ? -5.180 -14.357 -10.059 1.00 96.81 82 PRO A C 1
ATOM 656 O O . PRO A 1 82 ? -6.012 -14.264 -9.159 1.00 96.81 82 PRO A O 1
ATOM 659 N N . TYR A 1 83 ? -3.905 -14.658 -9.804 1.00 96.75 83 TYR A N 1
ATOM 660 C CA . TYR A 1 83 ? -3.430 -15.106 -8.489 1.00 96.75 83 TYR A CA 1
ATOM 661 C C . TYR A 1 83 ? -3.554 -14.045 -7.397 1.00 96.75 83 TYR A C 1
ATOM 663 O O . TYR A 1 83 ? -3.700 -14.380 -6.222 1.00 96.75 83 TYR A O 1
ATOM 671 N N . TYR A 1 84 ? -3.524 -12.766 -7.777 1.00 96.19 84 TYR A N 1
ATOM 672 C CA . TYR A 1 84 ? -3.814 -11.683 -6.849 1.00 96.19 84 TYR A CA 1
ATOM 673 C C . TYR A 1 84 ? -5.222 -11.828 -6.258 1.00 96.19 84 TYR A C 1
ATOM 675 O O . TYR A 1 84 ? -5.371 -11.819 -5.038 1.00 96.19 84 TYR A O 1
ATOM 683 N N . GLU A 1 85 ? -6.248 -12.008 -7.091 1.00 94.00 85 GLU A N 1
ATOM 684 C CA . GLU A 1 85 ? -7.625 -12.183 -6.618 1.00 94.00 85 GLU A CA 1
ATOM 685 C C . GLU A 1 85 ? -7.785 -13.474 -5.803 1.00 94.00 85 GLU A C 1
ATOM 687 O O . GLU A 1 85 ? -8.372 -13.452 -4.721 1.00 94.00 85 GLU A O 1
ATOM 692 N N . GLU A 1 86 ? -7.194 -14.582 -6.263 1.00 94.69 86 GLU A N 1
ATOM 693 C CA . GLU A 1 86 ? -7.212 -15.861 -5.538 1.00 94.69 86 GLU A CA 1
ATOM 694 C C . GLU A 1 86 ? -6.606 -15.736 -4.131 1.00 94.69 86 GLU A C 1
ATOM 696 O O . GLU A 1 86 ? -7.184 -16.223 -3.155 1.00 94.69 86 GLU A O 1
ATOM 701 N N . GLY A 1 87 ? -5.483 -15.024 -4.000 1.00 93.31 87 GLY A N 1
ATOM 702 C CA . GLY A 1 87 ? -4.829 -14.771 -2.716 1.00 93.31 87 GLY A CA 1
ATOM 703 C C . GLY A 1 87 ? -5.663 -13.913 -1.757 1.00 93.31 87 GLY A C 1
ATOM 704 O O . GLY A 1 87 ? -5.563 -14.075 -0.540 1.00 93.31 87 GLY A O 1
ATOM 705 N N . HIS A 1 88 ? -6.536 -13.047 -2.280 1.00 94.19 88 HIS A N 1
ATOM 706 C CA . HIS A 1 88 ? -7.344 -12.117 -1.484 1.00 94.19 88 HIS A CA 1
ATOM 707 C C . HIS A 1 88 ? -8.777 -12.602 -1.205 1.00 94.19 88 HIS A C 1
ATOM 709 O O . HIS A 1 88 ? -9.537 -11.905 -0.527 1.00 94.19 88 HIS A O 1
ATOM 715 N N . VAL A 1 89 ? -9.148 -13.825 -1.608 1.00 94.31 89 VAL A N 1
ATOM 716 C CA . VAL A 1 89 ? -10.488 -14.405 -1.368 1.00 94.31 89 VAL A CA 1
ATOM 717 C C . VAL A 1 89 ? -10.909 -14.325 0.104 1.00 94.31 89 VAL A C 1
ATOM 719 O O . VAL A 1 89 ? -12.057 -13.993 0.410 1.00 94.31 89 VAL A O 1
ATOM 722 N N . ILE A 1 90 ? -9.998 -14.608 1.041 1.00 92.50 90 ILE A N 1
ATOM 723 C CA . ILE A 1 90 ? -10.309 -14.574 2.479 1.00 92.50 90 ILE A CA 1
ATOM 724 C C . ILE A 1 90 ? -10.545 -13.145 2.971 1.00 92.50 90 ILE A C 1
ATOM 726 O O . ILE A 1 90 ? -11.506 -12.914 3.708 1.00 92.50 90 ILE A O 1
ATOM 730 N N . VAL A 1 91 ? -9.727 -12.188 2.527 1.00 91.62 91 VAL A N 1
ATOM 731 C CA . VAL A 1 91 ? -9.902 -10.762 2.834 1.00 91.62 91 VAL A CA 1
ATOM 732 C C . VAL A 1 91 ? -11.271 -10.291 2.340 1.00 91.62 91 VAL A C 1
ATOM 734 O O . VAL A 1 91 ? -12.073 -9.785 3.127 1.00 91.62 91 VAL A O 1
ATOM 737 N N . ASN A 1 92 ? -11.596 -10.571 1.077 1.00 91.69 92 ASN A N 1
ATOM 738 C CA . ASN A 1 92 ? -12.876 -10.215 0.463 1.00 91.69 92 ASN A CA 1
ATOM 739 C C . ASN A 1 92 ? -14.069 -10.860 1.193 1.00 91.69 92 ASN A C 1
ATOM 741 O O . ASN A 1 92 ? -15.091 -10.209 1.431 1.00 91.69 92 ASN A O 1
ATOM 745 N N . LYS A 1 93 ? -13.934 -12.118 1.634 1.00 93.88 93 LYS A N 1
ATOM 746 C CA . LYS A 1 93 ? -14.957 -12.805 2.437 1.00 93.88 93 LYS A CA 1
ATOM 747 C C . LYS A 1 93 ? -15.177 -12.131 3.794 1.00 93.88 93 LYS A C 1
ATOM 749 O O . LYS A 1 93 ? -16.322 -11.994 4.223 1.00 93.88 93 LYS A O 1
ATOM 754 N N . ILE A 1 94 ? -14.111 -11.719 4.482 1.00 93.06 94 ILE A N 1
ATOM 755 C CA . ILE A 1 94 ? -14.208 -11.033 5.781 1.00 93.06 94 ILE A CA 1
ATOM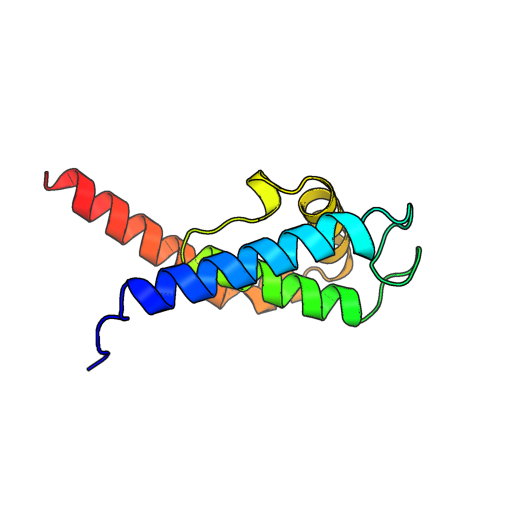 756 C C . ILE A 1 94 ? -14.890 -9.673 5.623 1.00 93.06 94 ILE A C 1
ATOM 758 O O . ILE A 1 94 ? -15.797 -9.370 6.398 1.00 93.06 94 ILE A O 1
ATOM 762 N N . ILE A 1 95 ? -14.511 -8.897 4.603 1.00 92.44 95 ILE A N 1
ATOM 763 C CA . ILE A 1 95 ? -15.121 -7.595 4.294 1.00 92.44 95 ILE A CA 1
ATOM 764 C C . ILE A 1 95 ? -16.633 -7.752 4.116 1.00 92.44 95 ILE A C 1
ATOM 766 O O . ILE A 1 95 ? -17.404 -7.136 4.852 1.00 92.44 95 ILE A O 1
ATOM 770 N N . LYS A 1 96 ? -17.062 -8.660 3.229 1.00 93.75 96 LYS A N 1
ATOM 771 C CA . LYS A 1 96 ? -18.484 -8.921 2.972 1.00 93.75 96 LYS A CA 1
ATOM 772 C C . LYS A 1 96 ? -19.245 -9.301 4.247 1.00 93.75 96 LYS A C 1
ATOM 774 O O . LYS A 1 96 ? -20.300 -8.739 4.535 1.00 93.75 96 LYS A O 1
ATOM 779 N N . ASN A 1 97 ? -18.688 -10.209 5.049 1.00 93.19 97 ASN A N 1
ATOM 780 C CA . ASN A 1 97 ? -19.307 -10.627 6.307 1.00 93.19 97 ASN A CA 1
ATOM 781 C C . ASN A 1 97 ? -19.444 -9.464 7.306 1.00 93.19 97 ASN A C 1
ATOM 783 O O . ASN A 1 97 ? -20.431 -9.388 8.041 1.00 93.19 97 ASN A O 1
ATOM 787 N N . ASN A 1 98 ? -18.453 -8.572 7.371 1.00 91.19 98 ASN A N 1
ATOM 788 C CA . ASN A 1 98 ? -18.476 -7.414 8.263 1.00 91.19 98 ASN A CA 1
ATOM 789 C C . ASN A 1 98 ? -19.515 -6.381 7.809 1.00 91.19 98 ASN A C 1
ATOM 791 O O . ASN A 1 98 ? -20.272 -5.878 8.641 1.00 91.19 98 ASN A O 1
ATOM 795 N N . GLU A 1 99 ? -19.622 -6.124 6.507 1.00 90.56 99 GLU A N 1
ATOM 796 C CA . GLU A 1 99 ? -20.654 -5.254 5.936 1.00 90.56 99 GLU A CA 1
ATOM 797 C C . GLU A 1 99 ? -22.071 -5.782 6.199 1.00 90.56 99 GLU A C 1
ATOM 799 O O . GLU A 1 99 ? -22.955 -5.023 6.604 1.00 90.56 99 GLU A O 1
ATOM 804 N N . GLU A 1 100 ? -22.303 -7.085 6.017 1.00 90.75 100 GLU A N 1
ATOM 805 C CA . GLU A 1 100 ? -23.596 -7.723 6.291 1.00 90.75 100 GLU A CA 1
ATOM 806 C C . GLU A 1 100 ? -23.993 -7.588 7.767 1.00 90.75 100 GLU A C 1
ATOM 808 O O . GLU A 1 100 ? -25.128 -7.209 8.072 1.00 90.75 100 GLU A O 1
ATOM 813 N N . LYS A 1 101 ? -23.051 -7.813 8.692 1.00 88.06 101 LYS A N 1
ATOM 814 C CA . LYS A 1 101 ? -23.278 -7.614 10.133 1.00 88.06 101 LYS A CA 1
ATOM 815 C C . LYS A 1 101 ? -23.625 -6.164 10.466 1.00 88.06 101 LYS A C 1
ATOM 817 O O . LYS A 1 101 ? -24.539 -5.925 11.255 1.00 88.06 101 LYS A O 1
ATOM 822 N N . GLN A 1 102 ? -22.940 -5.195 9.857 1.00 84.88 102 GLN A N 1
ATOM 823 C CA . GLN A 1 102 ? -23.226 -3.773 10.066 1.00 84.88 102 GLN A CA 1
ATOM 824 C C . GLN A 1 102 ? -24.616 -3.380 9.545 1.00 84.88 102 GLN A C 1
ATOM 826 O O . GLN A 1 102 ? -25.339 -2.653 10.228 1.00 84.88 102 GLN A O 1
ATOM 831 N N . LYS A 1 103 ? -25.026 -3.881 8.371 1.00 85.62 103 LYS A N 1
ATOM 832 C CA . LYS A 1 103 ? -26.373 -3.650 7.815 1.00 85.62 103 LYS A CA 1
ATOM 833 C C . LYS A 1 103 ? -27.464 -4.217 8.727 1.00 85.62 103 LYS A C 1
ATOM 835 O O . LYS A 1 103 ? -28.436 -3.526 9.020 1.00 85.62 103 LYS A O 1
ATOM 840 N N . GLN A 1 104 ? -27.276 -5.437 9.231 1.00 83.25 104 GLN A N 1
ATOM 841 C CA . GLN A 1 104 ? -28.220 -6.069 10.159 1.00 83.25 104 GLN A CA 1
ATOM 842 C C . GLN A 1 104 ? -28.332 -5.320 11.491 1.00 83.25 104 GLN A C 1
ATOM 844 O O . GLN A 1 104 ? -29.429 -5.216 12.032 1.00 83.25 104 GLN A O 1
ATOM 849 N N . ALA A 1 105 ? -27.226 -4.785 12.018 1.00 83.62 105 ALA A N 1
ATOM 850 C CA . ALA A 1 105 ? -27.246 -3.981 13.239 1.00 83.62 105 ALA A CA 1
ATOM 851 C C . ALA A 1 105 ? -28.037 -2.675 13.053 1.00 83.62 105 ALA 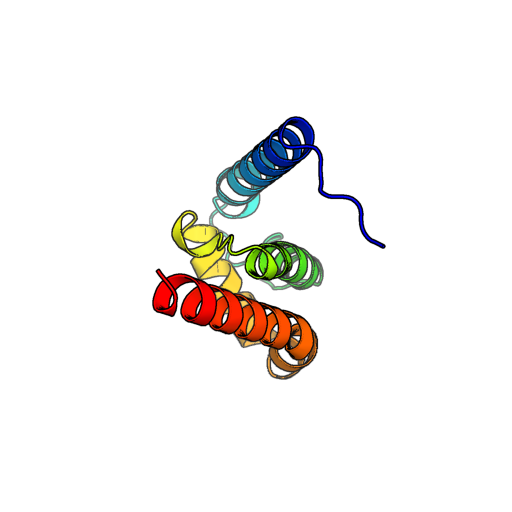A C 1
ATOM 853 O O . ALA A 1 105 ? -28.846 -2.330 13.908 1.00 83.62 105 ALA A O 1
ATOM 854 N N . LYS A 1 106 ? -27.856 -1.987 11.917 1.00 77.50 106 LYS A N 1
ATOM 855 C CA . LYS A 1 106 ? -28.568 -0.737 11.595 1.00 77.50 106 LYS A CA 1
ATOM 856 C C . LYS A 1 106 ? -30.063 -0.930 11.330 1.00 77.50 106 LYS A C 1
ATOM 858 O O . LYS A 1 106 ? -30.828 -0.031 11.621 1.00 77.50 106 LYS A O 1
ATOM 863 N N . SER A 1 107 ? -30.481 -2.084 10.807 1.00 76.44 107 SER A N 1
ATOM 864 C CA . SER A 1 107 ? -31.900 -2.394 10.549 1.00 76.44 107 SER A CA 1
ATOM 865 C C . SER A 1 107 ? -32.712 -2.724 11.811 1.00 76.44 107 SER A C 1
ATOM 867 O O . SER A 1 107 ? -33.927 -2.887 11.717 1.00 76.44 107 SER A O 1
ATOM 869 N N . LYS A 1 108 ? -32.052 -2.917 12.960 1.00 68.62 108 LYS A N 1
ATOM 870 C CA . LYS A 1 108 ? -32.689 -3.220 14.254 1.00 68.62 108 LYS A CA 1
ATOM 871 C C . LYS A 1 108 ? -32.809 -1.993 15.171 1.00 68.62 108 LYS A C 1
ATOM 873 O O . LYS A 1 108 ? -33.334 -2.135 16.273 1.00 68.62 108 LYS A O 1
ATOM 878 N N . LEU A 1 109 ? -32.279 -0.851 14.732 1.00 56.94 109 LEU A N 1
ATOM 879 C CA . LEU A 1 109 ? -32.438 0.477 15.329 1.00 56.94 109 LEU A CA 1
ATOM 880 C C . LEU A 1 109 ? -33.586 1.203 14.627 1.00 56.94 109 LEU A C 1
ATOM 882 O O . LEU A 1 109 ? -34.294 1.951 15.332 1.00 56.94 109 LEU A O 1
#